Protein AF-A0A3R6E420-F1 (afdb_monomer)

Structure (mmCIF, N/CA/C/O backbone):
data_AF-A0A3R6E420-F1
#
_entry.id   AF-A0A3R6E420-F1
#
loop_
_atom_site.group_PDB
_atom_site.id
_atom_site.type_symbol
_atom_site.label_atom_id
_atom_site.label_alt_id
_atom_site.label_comp_id
_atom_site.label_asym_id
_atom_site.label_entity_id
_atom_site.label_seq_id
_atom_site.pdbx_PDB_ins_code
_atom_site.Cartn_x
_atom_site.Cartn_y
_atom_site.Cartn_z
_atom_site.occupancy
_atom_site.B_iso_or_equiv
_atom_site.auth_seq_id
_atom_site.auth_comp_id
_atom_site.auth_asym_id
_atom_site.auth_atom_id
_atom_site.pdbx_PDB_model_num
ATOM 1 N N . MET A 1 1 ? -93.285 -38.605 -14.843 1.00 44.09 1 MET A N 1
ATOM 2 C CA . MET A 1 1 ? -93.674 -37.245 -14.415 1.00 44.09 1 MET A CA 1
ATOM 3 C C . MET A 1 1 ? -93.000 -36.959 -13.081 1.00 44.09 1 MET A C 1
ATOM 5 O O . MET A 1 1 ? -93.442 -37.472 -12.067 1.00 44.09 1 MET A O 1
ATOM 9 N N . MET A 1 2 ? -91.881 -36.231 -13.090 1.00 48.75 2 MET A N 1
ATOM 10 C CA . MET A 1 2 ? -91.202 -35.765 -11.876 1.00 48.75 2 MET A CA 1
ATOM 11 C C . MET A 1 2 ? -90.891 -34.286 -12.095 1.00 48.75 2 MET A C 1
ATOM 13 O O . MET A 1 2 ? -89.899 -33.915 -12.713 1.00 48.75 2 MET A O 1
ATOM 17 N N . THR A 1 3 ? -91.841 -33.439 -11.705 1.00 56.25 3 THR A N 1
ATOM 18 C CA . THR A 1 3 ? -91.778 -31.987 -11.870 1.00 56.25 3 THR A CA 1
ATOM 19 C C . THR A 1 3 ? -90.820 -31.423 -10.829 1.00 56.25 3 THR A C 1
ATOM 21 O O . THR A 1 3 ? -91.194 -31.196 -9.676 1.00 56.25 3 THR A O 1
ATOM 24 N N . MET A 1 4 ? -89.555 -31.241 -11.207 1.00 58.91 4 MET A N 1
ATOM 25 C CA . MET A 1 4 ? -88.572 -30.632 -10.318 1.00 58.91 4 MET A CA 1
ATOM 26 C C . MET A 1 4 ? -88.917 -29.155 -10.086 1.00 58.91 4 MET A C 1
ATOM 28 O O . MET A 1 4 ? -89.134 -28.377 -11.013 1.00 58.91 4 MET A O 1
ATOM 32 N N . LYS A 1 5 ? -88.999 -28.781 -8.806 1.00 62.19 5 LYS A N 1
ATOM 33 C CA . LYS A 1 5 ? -89.315 -27.432 -8.324 1.00 62.19 5 LYS A CA 1
ATOM 34 C C . LYS A 1 5 ? -88.260 -26.447 -8.850 1.00 62.19 5 LYS A C 1
ATOM 36 O O . LYS A 1 5 ? -87.067 -26.701 -8.695 1.00 62.19 5 LYS A O 1
ATOM 41 N N . LYS A 1 6 ? -88.694 -25.322 -9.436 1.00 59.84 6 LYS A N 1
ATOM 42 C CA . LYS A 1 6 ? -87.851 -24.316 -10.130 1.00 59.84 6 LYS A CA 1
ATOM 43 C C . LYS A 1 6 ? -86.588 -23.894 -9.351 1.00 59.84 6 LYS A C 1
ATOM 45 O O . LYS A 1 6 ? -85.566 -23.601 -9.959 1.00 59.84 6 LYS A O 1
ATOM 50 N N . SER A 1 7 ? -86.620 -23.941 -8.015 1.00 58.94 7 SER A N 1
ATOM 51 C CA . SER A 1 7 ? -85.473 -23.623 -7.150 1.00 58.94 7 SER A CA 1
ATOM 52 C C . SER A 1 7 ? -84.319 -24.630 -7.217 1.00 58.94 7 SER A C 1
ATOM 54 O O . SER A 1 7 ? -83.166 -24.238 -7.057 1.00 58.94 7 SER A O 1
ATOM 56 N N . LYS A 1 8 ? -84.608 -25.913 -7.470 1.00 61.06 8 LYS A N 1
ATOM 57 C CA . LYS A 1 8 ? -83.608 -26.987 -7.602 1.00 61.06 8 LYS A CA 1
ATOM 58 C C . LYS A 1 8 ? -82.966 -27.006 -8.993 1.00 61.06 8 LYS A C 1
ATOM 60 O O . LYS A 1 8 ? -81.812 -27.391 -9.129 1.00 61.06 8 LYS A O 1
ATOM 65 N N . LEU A 1 9 ? -83.697 -26.536 -10.007 1.00 61.66 9 LEU A N 1
ATOM 66 C CA . LEU A 1 9 ? -83.190 -26.380 -11.372 1.00 61.66 9 LEU A CA 1
ATOM 67 C C . LEU A 1 9 ? -82.237 -25.178 -11.481 1.00 61.66 9 LEU A C 1
ATOM 69 O O . LEU A 1 9 ? -81.193 -25.274 -12.117 1.00 61.66 9 LEU A O 1
ATOM 73 N N . LEU A 1 10 ? -82.549 -24.084 -10.775 1.00 63.44 10 LEU A N 1
ATOM 74 C CA . LEU A 1 10 ? -81.685 -22.903 -10.704 1.00 63.44 10 LEU A CA 1
ATOM 75 C C . LEU A 1 10 ? -80.342 -23.215 -10.025 1.00 63.44 10 LEU A C 1
ATOM 77 O O . LEU A 1 10 ? -79.295 -22.812 -10.516 1.00 63.44 10 LEU A O 1
ATOM 81 N N . THR A 1 11 ? -80.355 -23.983 -8.931 1.00 64.19 11 THR A N 1
ATOM 82 C CA . THR A 1 11 ? -79.113 -24.376 -8.238 1.00 64.19 11 THR A CA 1
ATOM 83 C C . THR A 1 11 ? -78.264 -25.338 -9.069 1.00 64.19 11 THR A C 1
ATOM 85 O O . THR A 1 11 ? -77.042 -25.219 -9.063 1.00 64.19 11 THR A O 1
ATOM 88 N N . ALA A 1 12 ? -78.885 -26.232 -9.843 1.00 64.62 12 ALA A N 1
ATOM 89 C CA . ALA A 1 12 ? -78.166 -27.103 -10.772 1.00 64.62 12 ALA A CA 1
ATOM 90 C C . ALA A 1 12 ? -77.546 -26.326 -11.953 1.00 64.62 12 ALA A C 1
ATOM 92 O O . ALA A 1 12 ? -76.409 -26.602 -12.326 1.00 64.62 12 ALA A O 1
ATOM 93 N N . MET A 1 13 ? -78.242 -25.318 -12.497 1.00 64.00 13 MET A N 1
ATOM 94 C CA . MET A 1 13 ? -77.696 -24.451 -13.555 1.00 64.00 13 MET A CA 1
ATOM 95 C C . MET A 1 13 ? -76.524 -23.595 -13.068 1.00 64.00 13 MET A C 1
ATOM 97 O O . MET A 1 13 ? -75.539 -23.467 -13.786 1.00 64.00 13 MET A O 1
ATOM 101 N N . VAL A 1 14 ? -76.589 -23.053 -11.846 1.00 63.88 14 VAL A N 1
ATOM 102 C CA . VAL A 1 14 ? -75.488 -22.256 -11.271 1.00 63.88 14 VAL A CA 1
ATOM 103 C C . VAL A 1 14 ? -74.252 -23.125 -10.997 1.00 63.88 14 VAL A C 1
ATOM 105 O O . VAL A 1 14 ? -73.133 -22.686 -11.247 1.00 63.88 14 VAL A O 1
ATOM 108 N N . MET A 1 15 ? -74.432 -24.382 -10.577 1.00 61.12 15 MET A N 1
ATOM 109 C CA . MET A 1 15 ? -73.323 -25.335 -10.400 1.00 61.12 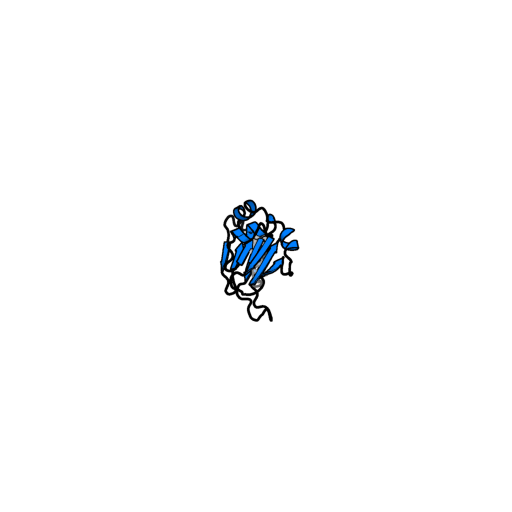15 MET A CA 1
ATOM 110 C C . MET A 1 15 ? -72.692 -25.765 -11.734 1.00 61.12 15 MET A C 1
ATOM 112 O O . MET A 1 15 ? -71.480 -25.949 -11.809 1.00 61.12 15 MET A O 1
ATOM 116 N N . LEU A 1 16 ? -73.490 -25.871 -12.802 1.00 60.38 16 LEU A N 1
ATOM 117 C CA . LEU A 1 16 ? -73.002 -26.184 -14.149 1.00 60.38 16 LEU A CA 1
ATOM 118 C C . LEU A 1 16 ? -72.246 -25.001 -14.783 1.00 60.38 16 LEU A C 1
ATOM 120 O O . LEU A 1 16 ? -71.286 -25.208 -15.520 1.00 60.38 16 LEU A O 1
ATOM 124 N N . TRP A 1 17 ? -72.629 -23.765 -14.448 1.00 58.09 17 TRP A N 1
ATOM 125 C CA . TRP A 1 17 ? -71.924 -22.549 -14.869 1.00 58.09 17 TRP A CA 1
ATOM 126 C C . TRP A 1 17 ? -70.610 -22.334 -14.098 1.00 58.09 17 TRP A C 1
ATOM 128 O O . TRP A 1 17 ? -69.629 -21.865 -14.669 1.00 58.09 17 TRP A O 1
ATOM 138 N N . ALA A 1 18 ? -70.549 -22.758 -12.831 1.00 56.69 18 ALA A N 1
ATOM 139 C CA . ALA A 1 18 ? -69.337 -22.684 -12.011 1.00 56.69 18 ALA A CA 1
ATOM 140 C C . ALA A 1 18 ? -68.226 -23.648 -12.473 1.00 56.69 18 ALA A C 1
ATOM 142 O O . ALA A 1 18 ? -67.045 -23.338 -12.335 1.00 56.69 18 ALA A O 1
ATOM 143 N N . LEU A 1 19 ? -68.586 -24.791 -13.065 1.00 56.22 19 LEU A N 1
ATOM 144 C CA . LEU A 1 19 ? -67.623 -25.775 -13.577 1.00 56.22 19 LEU A CA 1
ATOM 145 C C . LEU A 1 19 ? -66.955 -25.350 -14.898 1.00 56.22 19 LEU A C 1
ATOM 147 O O . LEU A 1 19 ? -65.857 -25.808 -15.198 1.00 56.22 19 LEU A O 1
ATOM 151 N N . ILE A 1 20 ? -67.573 -24.440 -15.657 1.00 59.31 20 ILE A N 1
ATOM 152 C CA . ILE A 1 20 ? -67.037 -23.914 -16.925 1.00 59.31 20 ILE A CA 1
ATOM 153 C C . ILE A 1 20 ? -66.063 -22.740 -16.713 1.00 59.31 20 ILE A C 1
ATOM 155 O O . ILE A 1 20 ? -65.295 -22.416 -17.611 1.00 59.31 20 ILE A O 1
ATOM 159 N N . SER A 1 21 ? -65.988 -22.155 -15.512 1.00 52.12 21 SER A N 1
ATOM 160 C CA . SER A 1 21 ? -65.036 -21.068 -15.216 1.00 52.12 21 SER A CA 1
ATOM 161 C C . SER A 1 21 ? -63.620 -21.545 -14.840 1.00 52.12 21 SER A C 1
ATOM 163 O O . SER A 1 21 ? -62.804 -20.728 -14.416 1.00 52.12 21 SER A O 1
ATOM 165 N N . CYS A 1 22 ? -63.311 -22.844 -14.945 1.00 48.25 22 CYS A N 1
ATOM 166 C CA . CYS A 1 22 ? -62.030 -23.407 -14.490 1.00 48.25 22 CYS A CA 1
ATOM 167 C C . CYS A 1 22 ? -61.083 -23.840 -15.624 1.00 48.25 22 CYS A C 1
ATOM 169 O O . CYS A 1 22 ? -60.091 -24.523 -15.371 1.00 48.25 22 CYS A O 1
ATOM 171 N N . VAL A 1 23 ? -61.350 -23.453 -16.873 1.00 59.19 23 VAL A N 1
ATOM 172 C CA . VAL A 1 23 ? -60.472 -23.788 -18.000 1.00 59.19 23 VAL A CA 1
ATOM 173 C C . VAL A 1 23 ? -59.989 -22.511 -18.684 1.00 59.19 23 VAL A C 1
ATOM 175 O O . VAL A 1 23 ? -60.793 -21.653 -19.023 1.00 59.19 23 VAL A O 1
ATOM 178 N N . GLU A 1 24 ? -58.661 -22.453 -18.857 1.00 50.38 24 GLU A N 1
ATOM 179 C CA . GLU A 1 24 ? -57.823 -21.411 -19.482 1.00 50.38 24 GLU A CA 1
ATOM 180 C C . GLU A 1 24 ? -57.531 -20.207 -18.562 1.00 50.38 24 GLU A C 1
ATOM 182 O O . GLU A 1 24 ? -58.399 -19.417 -18.231 1.00 50.38 24 GLU A O 1
ATOM 187 N N . ILE A 1 25 ? -56.311 -20.001 -18.049 1.00 48.47 25 ILE A N 1
ATOM 188 C CA . ILE A 1 25 ? -55.004 -20.074 -18.719 1.00 48.47 25 ILE A CA 1
ATOM 189 C C . ILE A 1 25 ? -53.961 -20.688 -17.763 1.00 48.47 25 ILE A C 1
ATOM 191 O O . ILE A 1 25 ? -53.670 -20.146 -16.697 1.00 48.47 25 ILE A O 1
ATOM 195 N N . ARG A 1 26 ? -53.341 -21.804 -18.166 1.00 53.22 26 ARG A N 1
ATOM 196 C CA . ARG A 1 26 ? -51.970 -22.131 -17.746 1.00 53.22 26 ARG A CA 1
ATOM 197 C C . ARG A 1 26 ? -51.019 -21.538 -18.783 1.00 53.22 26 ARG A C 1
ATOM 199 O O . ARG A 1 26 ? -51.313 -21.603 -19.969 1.00 53.22 26 ARG A O 1
ATOM 206 N N . ALA A 1 27 ? -49.875 -21.057 -18.301 1.00 52.25 27 ALA A N 1
ATOM 207 C CA . ALA A 1 27 ? -48.729 -20.542 -19.056 1.00 52.25 27 ALA A CA 1
ATOM 208 C C . ALA A 1 27 ? -48.786 -19.061 -19.477 1.00 52.25 27 ALA A C 1
ATOM 210 O O . ALA A 1 27 ? -48.900 -18.719 -20.645 1.00 52.25 27 ALA A O 1
ATOM 211 N N . GLN A 1 28 ? -48.547 -18.185 -18.504 1.00 47.69 28 GLN A N 1
ATOM 212 C CA . GLN A 1 28 ? -47.456 -17.217 -18.616 1.00 47.69 28 GLN A CA 1
ATOM 213 C C . GLN A 1 28 ? -46.979 -16.912 -17.197 1.00 47.69 28 GLN A C 1
ATOM 215 O O . GLN A 1 28 ? -47.592 -16.155 -16.448 1.00 47.69 28 GLN A O 1
ATOM 220 N N . GLU A 1 29 ? -45.903 -17.592 -16.807 1.00 48.03 29 GLU A N 1
ATOM 221 C CA . GLU A 1 29 ? -45.047 -17.149 -15.718 1.00 48.03 29 GLU A CA 1
ATOM 222 C C . GLU A 1 29 ? -44.509 -15.781 -16.144 1.00 48.03 29 GLU A C 1
ATOM 224 O O . GLU A 1 29 ? -43.559 -15.673 -16.916 1.00 48.03 29 GLU A O 1
ATOM 229 N N . ILE A 1 30 ? -45.182 -14.713 -15.715 1.00 47.97 30 ILE A N 1
ATOM 230 C CA . ILE A 1 30 ? -44.555 -13.402 -15.675 1.00 47.97 30 ILE A CA 1
ATOM 231 C C . ILE A 1 30 ? -43.416 -13.594 -14.692 1.00 47.97 30 ILE A C 1
ATOM 233 O O . ILE A 1 30 ? -43.642 -13.666 -13.482 1.00 47.97 30 ILE A O 1
ATOM 237 N N . GLN A 1 31 ? -42.215 -13.754 -15.243 1.00 46.91 31 GLN A N 1
ATOM 238 C CA . GLN A 1 31 ? -40.960 -13.639 -14.537 1.00 46.91 31 GLN A CA 1
ATOM 239 C C . GLN A 1 31 ? -41.043 -12.326 -13.764 1.00 46.91 31 GLN A C 1
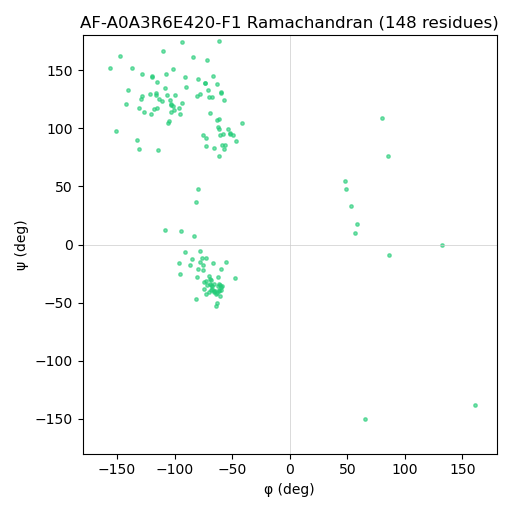ATOM 241 O O . GLN A 1 31 ? -40.777 -11.244 -14.290 1.00 46.91 31 GLN A O 1
ATOM 246 N N . LYS A 1 32 ? -41.459 -12.417 -12.497 1.00 43.91 32 LYS A N 1
ATOM 247 C CA . LYS A 1 32 ? -41.049 -11.459 -11.492 1.00 43.91 32 LYS A CA 1
ATOM 248 C C . LYS A 1 32 ? -39.540 -11.574 -11.536 1.00 43.91 32 LYS A C 1
ATOM 250 O O . LYS A 1 32 ? -38.951 -12.442 -10.900 1.00 43.91 32 LYS A O 1
ATOM 255 N N . VAL A 1 33 ? -38.918 -10.694 -12.312 1.00 49.53 33 VAL A N 1
ATOM 256 C CA . VAL A 1 33 ? -37.625 -10.164 -11.934 1.00 49.53 33 VAL A CA 1
ATOM 257 C C . VAL A 1 33 ? -37.921 -9.514 -10.594 1.00 49.53 33 VAL A C 1
ATOM 259 O O . VAL A 1 33 ? -38.329 -8.356 -10.504 1.00 49.53 33 VAL A O 1
ATOM 262 N N . SER A 1 34 ? -37.858 -10.338 -9.546 1.00 41.09 34 SER A N 1
ATOM 263 C CA . SER A 1 34 ? -37.493 -9.858 -8.242 1.00 41.09 34 SE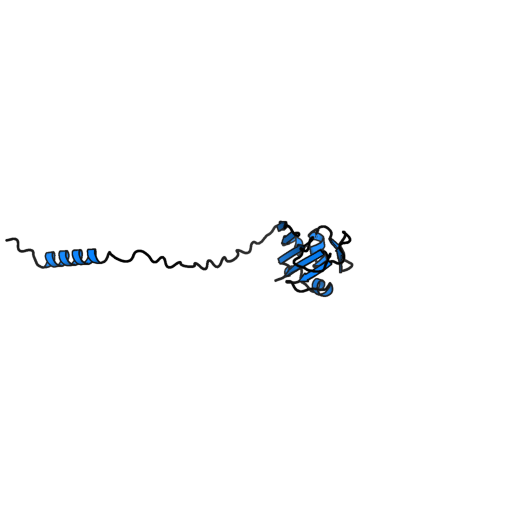R A CA 1
ATOM 264 C C . SER A 1 34 ? -36.187 -9.162 -8.536 1.00 41.09 34 SER A C 1
ATOM 266 O O . SER A 1 34 ? -35.150 -9.793 -8.732 1.00 41.09 34 SER A O 1
ATOM 268 N N . ASN A 1 35 ? -36.264 -7.843 -8.657 1.00 48.88 35 ASN A N 1
ATOM 269 C CA . ASN A 1 35 ? -35.180 -7.023 -8.197 1.00 48.88 35 ASN A CA 1
ATOM 270 C C . ASN A 1 35 ? -35.118 -7.329 -6.699 1.00 48.88 35 ASN A C 1
ATOM 272 O O . ASN A 1 35 ? -35.563 -6.542 -5.865 1.00 48.88 35 ASN A O 1
ATOM 276 N N . ASP A 1 36 ? -34.571 -8.503 -6.376 1.00 46.03 36 ASP A N 1
ATOM 277 C CA . ASP A 1 36 ? -33.685 -8.654 -5.256 1.00 46.03 36 ASP A CA 1
ATOM 278 C C . ASP A 1 36 ? -32.598 -7.647 -5.595 1.00 46.03 36 ASP A C 1
ATOM 280 O O . ASP A 1 36 ? -31.573 -7.935 -6.210 1.00 46.03 36 ASP A O 1
ATOM 284 N N . SER A 1 37 ? -32.892 -6.394 -5.256 1.00 47.12 37 SER A N 1
ATOM 285 C CA . SER A 1 37 ? -31.922 -5.510 -4.681 1.00 47.12 37 SER A CA 1
ATOM 286 C C . SER A 1 37 ? -31.280 -6.381 -3.622 1.00 47.12 37 SER A C 1
ATOM 288 O O . SER A 1 37 ? -31.772 -6.489 -2.498 1.00 47.12 37 SER A O 1
ATOM 290 N N . ILE A 1 38 ? -30.233 -7.092 -4.038 1.00 49.69 38 ILE A N 1
ATOM 291 C CA . ILE A 1 38 ? -29.172 -7.549 -3.182 1.00 49.69 38 ILE A CA 1
ATOM 292 C C . ILE A 1 38 ? -28.719 -6.226 -2.591 1.00 49.69 38 ILE A C 1
ATOM 294 O O . ILE A 1 38 ? -27.870 -5.526 -3.137 1.00 49.69 38 ILE A O 1
ATOM 298 N N . ALA A 1 39 ? -29.401 -5.816 -1.520 1.00 47.12 39 ALA A N 1
ATOM 299 C CA . ALA A 1 39 ? -28.807 -5.025 -0.488 1.00 47.12 39 ALA A CA 1
ATOM 300 C C . ALA A 1 39 ? -27.591 -5.870 -0.174 1.00 47.12 39 ALA A C 1
ATOM 302 O O . ALA A 1 39 ? -27.722 -6.935 0.431 1.00 47.12 39 ALA A O 1
ATOM 303 N N . LEU A 1 40 ? -26.467 -5.494 -0.792 1.00 49.94 40 LEU A N 1
ATOM 304 C CA . LEU A 1 40 ? -25.150 -5.985 -0.472 1.00 49.94 40 LEU A CA 1
ATOM 305 C C . LEU A 1 40 ? -25.107 -5.747 1.014 1.00 49.94 40 LEU A C 1
ATOM 307 O O . LEU A 1 40 ? -24.979 -4.608 1.458 1.00 49.94 40 LEU A O 1
ATOM 311 N N . GLN A 1 41 ? -25.443 -6.804 1.744 1.00 41.16 41 GLN A N 1
ATOM 312 C CA . GLN A 1 41 ? -25.477 -6.822 3.175 1.00 41.16 41 GLN A CA 1
ATOM 313 C C . GLN A 1 41 ? -24.040 -6.532 3.475 1.00 41.16 41 GLN A C 1
ATOM 315 O O . GLN A 1 41 ? -23.202 -7.386 3.190 1.00 41.16 41 GLN A O 1
ATOM 320 N N . GLU A 1 42 ? -23.792 -5.262 3.796 1.00 45.78 42 GLU A N 1
ATOM 321 C CA . GLU A 1 42 ? -22.483 -4.675 3.957 1.00 45.78 42 GLU A CA 1
ATOM 322 C C . GLU A 1 42 ? -21.694 -5.730 4.695 1.00 45.78 42 GLU A C 1
ATOM 324 O O . GLU A 1 42 ? -22.006 -6.057 5.845 1.00 45.78 42 GLU A O 1
ATOM 329 N N . VAL A 1 43 ? -20.814 -6.421 3.965 1.00 47.97 43 VAL A N 1
ATOM 330 C CA . VAL A 1 43 ? -20.011 -7.450 4.586 1.00 47.97 43 VAL A CA 1
ATOM 331 C C . VAL A 1 43 ? -19.069 -6.592 5.388 1.00 47.97 43 VAL A C 1
ATOM 333 O O . VAL A 1 43 ? -18.089 -6.080 4.858 1.00 47.97 43 VAL A O 1
ATOM 336 N N . VAL A 1 44 ? -19.449 -6.322 6.635 1.00 48.88 44 VAL A N 1
ATOM 337 C CA . VAL A 1 44 ? -18.605 -5.679 7.622 1.00 48.88 44 VAL A CA 1
ATOM 338 C C . VAL A 1 44 ? -17.505 -6.700 7.841 1.00 48.88 44 VAL A C 1
ATOM 340 O O . VAL A 1 44 ? -17.603 -7.579 8.704 1.00 48.88 44 VAL A O 1
ATOM 343 N N . VAL A 1 45 ? -16.507 -6.688 6.955 1.00 51.38 45 VAL A N 1
ATOM 344 C CA . VAL A 1 45 ? -15.380 -7.601 7.013 1.00 51.38 45 VAL A CA 1
ATOM 345 C C . VAL A 1 45 ? -14.544 -7.111 8.187 1.00 51.38 45 VAL A C 1
ATOM 347 O O . VAL A 1 45 ? -13.619 -6.319 8.059 1.00 51.38 45 VAL A O 1
ATOM 350 N N . LYS A 1 46 ? -14.913 -7.559 9.391 1.00 55.06 46 LYS A N 1
ATOM 351 C CA . LYS A 1 46 ? -14.160 -7.265 10.618 1.00 55.06 46 LYS A CA 1
ATOM 352 C C . LYS A 1 46 ? -12.723 -7.796 10.522 1.00 55.06 46 LYS A C 1
ATOM 354 O O . LYS A 1 46 ? -11.843 -7.337 11.247 1.00 55.06 46 LYS A O 1
ATOM 359 N N . ALA A 1 47 ? -12.491 -8.765 9.635 1.00 59.03 47 ALA A N 1
ATOM 360 C CA . ALA A 1 47 ? -11.193 -9.335 9.312 1.00 59.03 47 ALA A CA 1
ATOM 361 C C . ALA A 1 47 ? -10.650 -8.771 7.992 1.00 59.03 47 ALA A C 1
ATOM 363 O O . ALA A 1 47 ? -11.408 -8.418 7.097 1.00 59.03 47 ALA A O 1
ATOM 364 N N . ALA A 1 48 ? -9.327 -8.716 7.856 1.00 68.12 48 ALA A N 1
ATOM 365 C CA . ALA A 1 48 ? -8.717 -8.351 6.586 1.00 68.12 48 ALA A CA 1
ATOM 366 C C . ALA A 1 48 ? -8.951 -9.496 5.595 1.00 68.12 48 ALA A C 1
ATOM 368 O O . ALA A 1 48 ? -8.630 -10.646 5.906 1.00 68.12 48 ALA A O 1
ATOM 369 N N . LEU A 1 49 ? -9.508 -9.197 4.424 1.00 81.56 49 LEU A N 1
ATOM 370 C CA . LEU A 1 49 ? -9.695 -10.185 3.364 1.00 81.56 49 LEU A CA 1
ATOM 371 C C . LEU A 1 49 ? -8.637 -9.958 2.290 1.00 81.56 49 LEU A C 1
ATOM 373 O O . LEU A 1 49 ? -8.528 -8.866 1.742 1.00 81.56 49 LEU A O 1
ATOM 377 N N . VAL A 1 50 ? -7.870 -10.999 1.979 1.00 86.19 50 VAL A N 1
ATOM 378 C CA . VAL A 1 50 ? -6.896 -10.987 0.884 1.00 86.19 50 VAL A CA 1
ATOM 379 C C . VAL A 1 50 ? -7.350 -11.995 -0.159 1.00 86.19 50 VAL A C 1
ATOM 381 O O . VAL A 1 50 ? -7.429 -13.190 0.115 1.00 86.19 50 VAL A O 1
ATOM 384 N N . VAL A 1 51 ? -7.641 -11.505 -1.357 1.00 86.62 51 VAL A N 1
ATOM 385 C CA . VAL A 1 51 ? -7.983 -12.310 -2.526 1.00 86.62 51 VAL A CA 1
ATOM 386 C C . VAL A 1 51 ? -6.759 -12.346 -3.433 1.00 86.62 51 VAL A C 1
ATOM 388 O O . VAL A 1 51 ? -6.340 -11.318 -3.963 1.00 86.62 51 VAL A O 1
ATOM 391 N N . ASN A 1 52 ? -6.167 -13.525 -3.604 1.00 87.81 52 ASN A N 1
ATOM 392 C CA . ASN A 1 52 ? -5.068 -13.705 -4.550 1.00 87.81 52 ASN A CA 1
ATOM 393 C C . ASN A 1 52 ? -5.642 -13.787 -5.969 1.00 87.81 52 ASN A C 1
ATOM 395 O O . ASN A 1 52 ? -6.574 -14.552 -6.218 1.00 87.81 52 ASN A O 1
ATOM 399 N N . LYS A 1 53 ? -5.087 -12.990 -6.876 1.00 85.50 53 LYS A N 1
ATOM 400 C CA . LYS A 1 53 ? -5.385 -12.989 -8.308 1.00 85.50 53 LYS A CA 1
ATOM 401 C C . LYS A 1 53 ? -4.179 -13.545 -9.065 1.00 85.50 53 LYS A C 1
ATOM 403 O O . LYS A 1 53 ? -3.092 -13.661 -8.509 1.00 85.50 53 LYS A O 1
ATOM 408 N N . GLU A 1 54 ? -4.375 -13.865 -10.337 1.00 81.75 54 GLU A N 1
ATOM 409 C CA . GLU A 1 54 ? -3.287 -14.255 -11.242 1.00 81.75 54 GLU A CA 1
ATOM 410 C C . GLU A 1 54 ? -2.253 -13.131 -11.426 1.00 81.75 54 GLU A C 1
ATOM 412 O O . GLU A 1 54 ? -1.054 -13.388 -11.364 1.00 81.75 54 GLU A O 1
ATOM 417 N N . ASP A 1 55 ? -2.716 -11.882 -11.518 1.00 79.94 55 ASP A N 1
ATOM 418 C CA . ASP A 1 55 ? -1.860 -10.711 -11.753 1.00 79.94 55 ASP A CA 1
ATO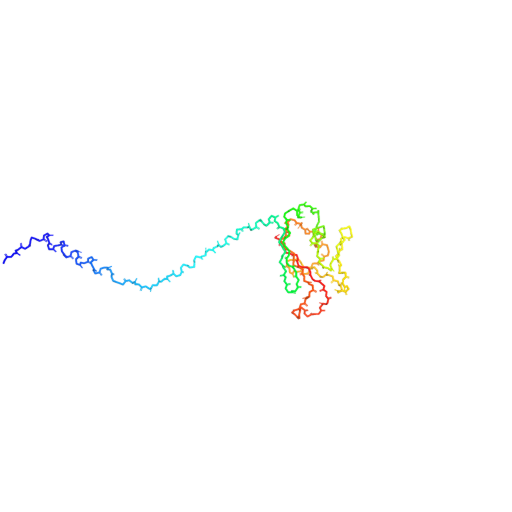M 419 C C . ASP A 1 55 ? -1.351 -10.042 -10.456 1.00 79.94 55 ASP A C 1
ATOM 421 O O . ASP A 1 55 ? -0.545 -9.108 -10.503 1.00 79.94 55 ASP A O 1
ATOM 425 N N . GLY A 1 56 ? -1.824 -10.483 -9.280 1.00 88.06 56 GLY A N 1
ATOM 426 C CA . GLY A 1 56 ? -1.484 -9.854 -8.001 1.00 88.06 56 GLY A CA 1
ATOM 427 C C . GLY A 1 56 ? -2.440 -10.170 -6.845 1.00 88.06 56 GLY A C 1
ATOM 428 O O . GLY A 1 56 ? -2.832 -11.317 -6.632 1.00 88.06 56 GLY A O 1
ATOM 429 N N . LYS A 1 57 ? -2.794 -9.167 -6.032 1.00 90.19 57 LYS A N 1
ATOM 430 C CA . LYS A 1 57 ? -3.618 -9.332 -4.820 1.00 90.19 57 LYS A CA 1
ATOM 431 C C . LYS A 1 57 ? -4.613 -8.195 -4.648 1.00 90.19 57 LYS A C 1
ATOM 433 O O . LYS A 1 57 ? -4.226 -7.036 -4.636 1.00 90.19 57 LYS A O 1
ATOM 438 N N . LEU A 1 58 ? -5.863 -8.542 -4.365 1.00 90.75 58 LEU A N 1
ATOM 439 C CA . LEU A 1 58 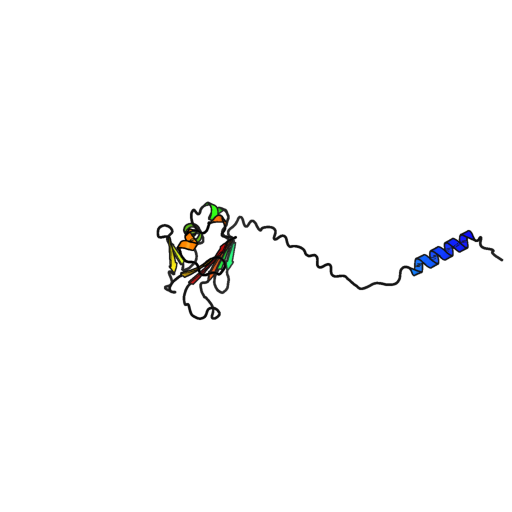? -6.880 -7.599 -3.916 1.00 90.75 58 LEU A CA 1
ATOM 440 C C . LEU A 1 58 ? -7.055 -7.719 -2.405 1.00 90.75 58 LEU A C 1
ATOM 442 O O . LEU A 1 58 ? -7.411 -8.778 -1.890 1.00 90.75 58 LEU A O 1
ATOM 446 N N . ILE A 1 59 ? -6.801 -6.630 -1.694 1.00 91.38 59 ILE A N 1
ATOM 447 C CA . ILE A 1 59 ? -6.794 -6.583 -0.237 1.00 91.38 59 ILE A CA 1
ATOM 448 C C . ILE A 1 59 ? -7.899 -5.649 0.238 1.00 91.38 59 ILE A C 1
ATOM 450 O O . ILE A 1 59 ? -7.977 -4.497 -0.179 1.00 91.38 59 ILE A O 1
ATOM 454 N N . PHE A 1 60 ? -8.725 -6.137 1.154 1.00 91.56 60 PHE A N 1
ATOM 455 C CA . PHE A 1 60 ? -9.715 -5.360 1.887 1.00 91.56 60 PHE A CA 1
ATOM 456 C C . PHE A 1 60 ? -9.188 -5.150 3.310 1.00 91.56 60 PHE A C 1
ATOM 458 O O . PHE A 1 60 ? -9.147 -6.113 4.088 1.00 91.56 60 PHE A O 1
ATOM 465 N N . PRO A 1 61 ? -8.726 -3.933 3.653 1.00 90.06 61 PRO A N 1
ATOM 466 C CA . PRO A 1 61 ? -8.205 -3.644 4.981 1.00 90.06 61 PRO A CA 1
ATOM 467 C C . PRO A 1 61 ? -9.286 -3.808 6.050 1.00 90.06 61 PRO A C 1
ATOM 469 O O . PRO A 1 61 ? -10.415 -3.351 5.874 1.00 90.06 61 PRO A O 1
ATOM 472 N N . SER A 1 62 ? -8.934 -4.405 7.189 1.00 89.62 62 SER A N 1
ATOM 473 C CA . SER A 1 62 ? -9.857 -4.479 8.324 1.00 89.62 62 SER A CA 1
ATOM 474 C C . SER A 1 62 ? -10.031 -3.122 9.000 1.00 89.62 62 SER A C 1
ATOM 476 O O . SER A 1 62 ? -9.152 -2.256 8.949 1.00 89.62 62 SER A O 1
ATOM 478 N N . ASP A 1 63 ? -11.129 -2.954 9.734 1.00 88.81 63 ASP A N 1
ATOM 479 C CA . ASP A 1 63 ? -11.350 -1.736 10.521 1.00 88.81 63 ASP A CA 1
ATOM 480 C C . ASP A 1 63 ? -10.243 -1.503 11.551 1.00 88.81 63 ASP A C 1
ATOM 482 O O . ASP A 1 63 ? -9.808 -0.373 11.743 1.00 88.81 63 ASP A O 1
ATOM 486 N N . ILE A 1 64 ? -9.709 -2.572 12.150 1.00 88.25 64 ILE A N 1
ATOM 487 C CA . ILE A 1 64 ? -8.584 -2.479 13.089 1.00 88.25 64 ILE A CA 1
ATOM 488 C C . ILE A 1 64 ? -7.320 -1.977 12.376 1.00 88.25 64 ILE A C 1
ATOM 490 O O . ILE A 1 64 ? -6.577 -1.175 12.941 1.00 88.25 64 ILE A O 1
ATOM 494 N N . GLN A 1 65 ? -7.055 -2.424 11.144 1.00 89.19 65 GLN A N 1
ATOM 495 C CA . GLN A 1 65 ? -5.913 -1.943 10.360 1.00 89.19 65 GLN A CA 1
ATOM 496 C C . GLN A 1 65 ? -6.069 -0.466 9.989 1.00 89.19 65 GLN A C 1
ATOM 498 O O . GLN A 1 65 ? -5.097 0.281 10.113 1.00 89.19 65 GLN A O 1
ATOM 503 N N . LYS A 1 66 ? -7.278 -0.034 9.605 1.00 90.56 66 LYS A N 1
ATOM 504 C CA . LYS A 1 66 ? -7.593 1.377 9.329 1.00 90.56 66 LYS A CA 1
ATOM 505 C C . LYS A 1 66 ? -7.440 2.240 10.583 1.00 90.56 66 LYS A C 1
ATOM 507 O O . LYS A 1 66 ? -6.684 3.198 10.563 1.00 90.56 66 LYS A O 1
ATOM 512 N N . GLN A 1 67 ? -8.043 1.845 11.706 1.00 89.88 67 GLN A N 1
ATOM 513 C CA . GLN A 1 67 ? -7.968 2.577 12.981 1.00 89.88 67 GLN A CA 1
ATOM 514 C C . GLN A 1 67 ? -6.548 2.692 13.534 1.00 89.88 67 GLN A C 1
ATOM 516 O O . GLN A 1 67 ? -6.199 3.683 14.168 1.00 89.88 67 GLN A O 1
ATOM 521 N N . ARG A 1 68 ? -5.712 1.674 13.315 1.00 90.44 68 ARG A N 1
ATOM 522 C CA . ARG A 1 68 ? -4.309 1.711 13.741 1.00 90.44 68 ARG A CA 1
ATOM 523 C C . ARG A 1 68 ? -3.434 2.550 12.818 1.00 90.44 68 ARG A C 1
ATOM 525 O O . ARG A 1 68 ? -2.244 2.653 13.100 1.00 90.44 68 ARG A O 1
ATOM 532 N N . SER A 1 69 ? -3.953 3.063 11.704 1.00 92.25 69 SER A N 1
ATOM 533 C CA . SER A 1 69 ? -3.196 3.765 10.666 1.00 92.25 69 SER A CA 1
ATOM 534 C C . SER A 1 69 ? -3.542 5.245 10.644 1.00 92.25 69 SER A C 1
ATOM 536 O O . SER A 1 69 ? -4.695 5.615 10.477 1.00 92.25 69 SER A O 1
ATOM 538 N N . PHE A 1 70 ? -2.520 6.086 10.794 1.00 90.38 70 PHE A N 1
ATOM 539 C CA . PHE A 1 70 ? -2.669 7.544 10.800 1.00 90.38 70 PHE A CA 1
ATOM 540 C C . PHE A 1 70 ? -2.624 8.156 9.395 1.00 90.38 70 PHE A C 1
ATOM 542 O O . PHE A 1 70 ? -3.024 9.298 9.204 1.00 90.38 70 PHE A O 1
ATOM 549 N N . SER A 1 71 ? -2.115 7.408 8.417 1.00 91.88 71 SER A N 1
ATOM 550 C CA . SER A 1 71 ? -1.976 7.827 7.024 1.00 91.88 71 SER A CA 1
ATOM 551 C C . SER A 1 71 ? -2.152 6.636 6.083 1.00 91.88 71 SER A C 1
ATOM 553 O O . SER A 1 71 ? -2.016 5.477 6.498 1.00 91.88 71 SER A O 1
ATOM 555 N N . VAL A 1 72 ? -2.409 6.913 4.801 1.00 92.38 72 VAL A N 1
ATOM 556 C CA . VAL A 1 72 ? -2.486 5.874 3.762 1.00 92.38 72 VAL A CA 1
ATOM 557 C C . VAL A 1 72 ? -1.165 5.116 3.652 1.00 92.38 72 VAL A C 1
ATOM 559 O O . VAL A 1 72 ? -1.170 3.895 3.527 1.00 92.38 72 VAL A O 1
ATOM 562 N N . PHE A 1 73 ? -0.029 5.796 3.819 1.00 93.62 73 PHE A N 1
ATOM 563 C CA . PHE A 1 73 ? 1.288 5.156 3.868 1.00 93.62 73 PHE A CA 1
ATOM 564 C C . PHE A 1 73 ? 1.393 4.150 5.025 1.00 93.62 73 PHE A C 1
ATOM 566 O O . PHE A 1 73 ? 1.827 3.017 4.818 1.00 93.62 73 PHE A O 1
ATOM 573 N N . SER A 1 74 ? 0.916 4.512 6.222 1.00 92.75 74 SER A N 1
ATOM 574 C CA . SER A 1 74 ? 0.870 3.594 7.372 1.00 92.75 74 SER A CA 1
ATOM 575 C C . SER A 1 74 ? -0.008 2.374 7.101 1.00 92.75 74 SER A C 1
ATOM 577 O O . SER A 1 74 ? 0.331 1.253 7.490 1.00 92.75 74 SER A O 1
ATOM 579 N N . LEU A 1 75 ? -1.147 2.587 6.432 1.00 93.50 75 LEU A N 1
ATOM 580 C CA . LEU A 1 75 ? -2.056 1.510 6.064 1.00 93.50 75 LEU A CA 1
ATOM 581 C C . LEU A 1 75 ? -1.375 0.552 5.086 1.00 93.50 75 LEU A C 1
ATOM 583 O O . LEU A 1 75 ? -1.299 -0.641 5.368 1.00 93.50 75 LEU A O 1
ATOM 587 N N . LEU A 1 76 ? -0.830 1.072 3.984 1.00 92.06 76 LEU A N 1
ATOM 588 C CA . LEU A 1 76 ? -0.144 0.278 2.963 1.00 92.06 76 LEU A CA 1
ATOM 589 C C . LEU A 1 76 ? 1.055 -0.486 3.537 1.00 92.06 76 LEU A C 1
ATOM 591 O O . LEU A 1 76 ? 1.235 -1.661 3.220 1.00 92.06 76 LEU A O 1
ATOM 595 N N . GLY A 1 77 ? 1.811 0.128 4.451 1.00 90.75 77 GLY A N 1
ATOM 596 C CA . GLY A 1 77 ? 2.887 -0.546 5.179 1.00 90.75 77 GLY A CA 1
ATOM 597 C C . GLY A 1 77 ? 2.401 -1.739 6.013 1.00 90.75 77 GLY A C 1
ATOM 598 O O . GLY A 1 77 ? 3.081 -2.761 6.086 1.00 90.75 77 GLY A O 1
ATOM 599 N N . LYS A 1 78 ? 1.195 -1.666 6.593 1.00 90.44 78 LYS A N 1
ATOM 600 C CA . LYS A 1 78 ? 0.589 -2.767 7.371 1.00 90.44 78 LYS A CA 1
ATOM 601 C C . LYS A 1 78 ? -0.042 -3.856 6.520 1.00 90.44 78 LYS A C 1
ATOM 603 O O . LYS A 1 78 ? -0.219 -4.966 7.020 1.00 90.44 78 LYS A O 1
ATOM 608 N N . LEU A 1 79 ? -0.390 -3.560 5.268 1.00 88.31 79 LEU A N 1
ATOM 609 C CA . LEU A 1 79 ? -0.881 -4.572 4.332 1.00 88.31 79 LEU A CA 1
ATOM 610 C C . LEU A 1 79 ? 0.234 -5.512 3.854 1.00 88.31 79 LEU A C 1
ATOM 612 O O . LEU A 1 79 ? -0.082 -6.549 3.277 1.00 88.31 79 LEU A O 1
ATOM 616 N N . ALA A 1 80 ? 1.506 -5.178 4.126 1.00 83.31 80 ALA A N 1
ATOM 617 C CA . ALA A 1 80 ? 2.679 -5.983 3.783 1.00 83.31 80 ALA A CA 1
ATOM 618 C C . ALA A 1 80 ? 2.639 -6.452 2.319 1.00 83.31 80 ALA A C 1
ATOM 620 O O . ALA A 1 80 ? 2.693 -7.647 2.012 1.00 83.31 80 ALA A O 1
ATOM 621 N N . LEU A 1 81 ? 2.487 -5.480 1.416 1.00 89.19 81 LEU A N 1
ATOM 622 C CA . LEU A 1 81 ? 2.463 -5.720 -0.020 1.00 89.19 81 LEU A CA 1
ATOM 623 C C . LEU A 1 81 ? 3.785 -6.378 -0.459 1.00 89.19 81 LEU A C 1
ATOM 625 O O . LEU A 1 81 ? 4.859 -5.912 -0.069 1.00 89.19 81 LEU A O 1
ATOM 629 N N . PRO A 1 82 ? 3.739 -7.467 -1.243 1.00 86.75 82 PRO A N 1
ATOM 630 C CA . PRO A 1 82 ? 4.955 -8.112 -1.717 1.00 86.75 82 PRO A CA 1
ATOM 631 C C . PRO A 1 82 ? 5.691 -7.171 -2.675 1.00 86.75 82 PRO A C 1
ATOM 633 O O . PRO A 1 82 ? 5.065 -6.401 -3.392 1.00 86.75 82 PRO A O 1
ATOM 636 N N . HIS A 1 83 ? 7.024 -7.207 -2.652 1.00 87.19 83 HIS A N 1
ATOM 637 C CA . HIS A 1 83 ? 7.899 -6.413 -3.529 1.00 87.19 83 HIS A CA 1
ATOM 638 C C . HIS A 1 83 ? 7.706 -4.885 -3.483 1.00 87.19 83 HIS A C 1
ATOM 640 O O . HIS A 1 83 ? 8.332 -4.171 -4.263 1.00 87.19 83 HIS A O 1
ATOM 646 N N . ILE A 1 84 ? 6.931 -4.366 -2.528 1.00 89.50 84 ILE A N 1
ATOM 647 C CA . ILE A 1 84 ? 6.711 -2.937 -2.317 1.00 89.50 84 ILE A CA 1
ATOM 648 C C . ILE A 1 84 ? 7.264 -2.542 -0.953 1.00 89.50 84 ILE A C 1
ATOM 650 O O . ILE A 1 84 ? 6.964 -3.154 0.073 1.00 89.50 84 ILE A O 1
ATOM 654 N N . ARG A 1 85 ? 8.058 -1.475 -0.938 1.00 90.25 85 ARG A N 1
ATOM 655 C CA . ARG A 1 85 ? 8.542 -0.822 0.269 1.00 90.25 85 ARG A CA 1
ATOM 656 C C . ARG A 1 85 ? 7.795 0.493 0.441 1.00 90.25 85 ARG A C 1
ATOM 658 O O . ARG A 1 85 ? 7.747 1.313 -0.469 1.00 90.25 85 ARG A O 1
ATOM 665 N N . VAL A 1 86 ? 7.239 0.693 1.630 1.00 91.50 86 VAL A N 1
ATOM 666 C CA . VAL A 1 86 ? 6.563 1.936 2.006 1.00 91.50 86 VAL A CA 1
ATOM 667 C C . VAL A 1 86 ? 7.368 2.609 3.107 1.00 91.50 86 VAL A C 1
ATOM 669 O O . VAL A 1 86 ? 7.662 1.989 4.129 1.00 91.50 86 VAL A O 1
ATOM 672 N N . ASP A 1 87 ? 7.731 3.867 2.887 1.00 90.69 87 ASP A N 1
ATOM 673 C CA . ASP A 1 87 ? 8.326 4.741 3.891 1.00 90.69 87 ASP A CA 1
ATOM 674 C C . ASP A 1 87 ? 7.277 5.762 4.340 1.00 90.69 87 ASP A C 1
ATOM 676 O O . ASP A 1 87 ? 6.950 6.704 3.615 1.00 90.69 87 ASP A O 1
ATOM 680 N N . GLU A 1 88 ? 6.726 5.556 5.537 1.00 89.31 88 GLU A N 1
ATOM 681 C CA . GLU A 1 88 ? 5.724 6.452 6.120 1.00 89.31 88 GLU A CA 1
ATOM 682 C C . GLU A 1 88 ? 6.316 7.826 6.470 1.00 89.31 88 GLU A C 1
ATOM 684 O O . GLU A 1 88 ? 5.665 8.846 6.245 1.00 89.31 88 GLU A O 1
ATOM 689 N N . ALA A 1 89 ? 7.558 7.876 6.964 1.00 89.00 89 ALA A N 1
ATOM 690 C CA . ALA A 1 89 ? 8.210 9.131 7.335 1.00 89.00 89 ALA A CA 1
ATOM 691 C C . ALA A 1 89 ? 8.612 9.931 6.089 1.00 89.00 89 ALA A C 1
ATOM 693 O O . ALA A 1 89 ? 8.394 11.143 6.016 1.00 89.00 89 ALA A O 1
ATOM 694 N N . GLY A 1 90 ? 9.155 9.233 5.089 1.00 89.38 90 GLY A N 1
ATOM 695 C CA . GLY A 1 90 ? 9.518 9.799 3.793 1.00 89.38 90 GLY A CA 1
ATOM 696 C C . GLY A 1 90 ? 8.335 10.058 2.855 1.00 89.38 90 GLY A C 1
ATOM 697 O O . GLY A 1 90 ? 8.524 10.730 1.844 1.00 89.38 90 GLY A O 1
ATOM 698 N N . ARG A 1 91 ? 7.128 9.555 3.173 1.00 90.38 91 ARG A N 1
ATOM 699 C CA . ARG A 1 91 ? 5.933 9.573 2.298 1.00 90.38 91 ARG A CA 1
ATOM 700 C C . ARG A 1 91 ? 6.248 9.065 0.889 1.00 90.38 91 ARG A C 1
ATOM 702 O O . ARG A 1 91 ? 5.910 9.695 -0.111 1.00 90.38 91 ARG A O 1
ATOM 709 N N . SER A 1 92 ? 6.940 7.933 0.828 1.00 89.25 92 SER A N 1
ATOM 710 C CA . SER A 1 92 ? 7.408 7.342 -0.422 1.00 89.25 92 SER A CA 1
ATOM 711 C C . SER A 1 92 ? 7.002 5.880 -0.517 1.00 89.25 92 SER A C 1
ATOM 713 O O . SER A 1 92 ? 6.925 5.167 0.486 1.00 89.25 92 SER A O 1
ATOM 715 N N . ILE A 1 93 ? 6.727 5.442 -1.740 1.00 89.75 93 ILE A N 1
ATOM 716 C CA . ILE A 1 93 ? 6.401 4.062 -2.078 1.00 89.75 93 ILE A CA 1
ATOM 717 C C . ILE A 1 93 ? 7.316 3.678 -3.234 1.00 89.75 93 ILE A C 1
ATOM 719 O O . ILE A 1 93 ? 7.355 4.369 -4.250 1.00 89.75 93 ILE A O 1
ATOM 723 N N . SER A 1 94 ? 8.067 2.594 -3.069 1.00 88.56 94 SER A N 1
ATOM 724 C CA . SER A 1 94 ? 9.024 2.125 -4.066 1.00 88.56 94 SER A CA 1
ATOM 725 C C . SER A 1 94 ? 8.969 0.614 -4.236 1.00 88.56 94 SER A C 1
ATOM 727 O O . SER A 1 94 ? 8.621 -0.132 -3.318 1.00 88.56 94 SER A O 1
ATOM 729 N N . ALA A 1 95 ? 9.320 0.151 -5.430 1.00 87.56 95 ALA A N 1
ATOM 730 C CA . ALA A 1 95 ? 9.464 -1.265 -5.710 1.00 87.56 95 ALA A CA 1
ATOM 731 C C . ALA A 1 95 ? 10.821 -1.770 -5.186 1.00 87.56 95 ALA A C 1
ATOM 733 O O . ALA A 1 95 ? 11.831 -1.070 -5.241 1.00 87.56 95 ALA A O 1
ATOM 734 N N . THR A 1 96 ? 10.852 -2.989 -4.649 1.00 84.94 96 THR A N 1
ATOM 735 C CA . THR A 1 96 ? 12.079 -3.633 -4.132 1.00 84.94 96 THR A CA 1
ATOM 736 C C . THR A 1 96 ? 12.727 -4.565 -5.162 1.00 84.94 96 THR A C 1
ATOM 738 O O . THR A 1 96 ? 13.882 -4.953 -5.028 1.00 84.94 96 THR A O 1
ATOM 741 N N . ASP A 1 97 ? 11.997 -4.934 -6.207 1.00 78.31 97 ASP A N 1
ATOM 742 C CA . ASP A 1 97 ? 12.366 -5.932 -7.214 1.00 78.31 97 ASP A CA 1
ATOM 743 C C . ASP A 1 97 ? 13.024 -5.339 -8.474 1.00 78.31 97 ASP A C 1
ATOM 745 O O . ASP A 1 97 ? 13.218 -6.047 -9.461 1.00 78.31 97 ASP A O 1
ATOM 749 N N . ASN A 1 98 ? 13.413 -4.059 -8.442 1.00 69.62 98 ASN A N 1
ATOM 750 C CA . ASN A 1 98 ? 13.949 -3.313 -9.588 1.00 69.62 98 ASN A CA 1
ATOM 751 C C . ASN A 1 98 ? 12.997 -3.252 -10.802 1.00 69.62 98 ASN A C 1
ATOM 753 O O . ASN A 1 98 ? 13.442 -2.921 -11.904 1.00 69.62 98 ASN A O 1
ATOM 757 N N . LYS A 1 99 ? 11.696 -3.525 -10.626 1.00 70.62 99 LYS A N 1
ATOM 758 C CA . LYS A 1 99 ? 10.659 -3.318 -11.649 1.00 70.62 99 LYS A CA 1
ATOM 759 C C . LYS A 1 99 ? 10.234 -1.845 -11.720 1.00 70.62 99 LYS A C 1
ATOM 761 O O . LYS A 1 99 ? 9.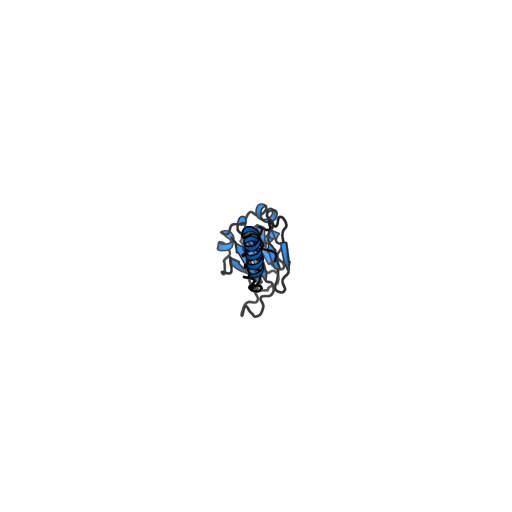060 -1.535 -11.661 1.00 70.62 99 LYS A O 1
ATOM 766 N N . GLY A 1 100 ? 11.196 -0.929 -11.777 1.00 76.50 100 GLY A N 1
ATOM 767 C CA . GLY A 1 100 ? 10.912 0.495 -11.969 1.00 76.50 100 GLY A CA 1
ATOM 768 C C . GLY A 1 100 ? 10.140 1.170 -10.829 1.00 76.50 100 GLY A C 1
ATOM 769 O O . GLY A 1 100 ? 10.313 0.845 -9.649 1.00 76.50 100 GLY A O 1
ATOM 770 N N . GLU A 1 101 ? 9.360 2.186 -11.194 1.00 80.81 101 GLU A N 1
ATOM 771 C CA . GLU A 1 101 ? 8.565 2.972 -10.251 1.00 80.81 101 GLU A CA 1
ATOM 772 C C . GLU A 1 101 ? 7.227 2.287 -9.958 1.00 80.81 101 GLU A C 1
ATOM 774 O O . GLU A 1 101 ? 6.779 1.402 -10.680 1.00 80.81 101 GLU A O 1
ATOM 779 N N . VAL A 1 102 ? 6.584 2.675 -8.856 1.00 87.12 102 VAL A N 1
ATOM 780 C CA . VAL A 1 102 ? 5.253 2.165 -8.514 1.00 87.12 102 VAL A CA 1
ATOM 781 C C . VAL A 1 102 ? 4.225 3.169 -9.002 1.00 87.12 102 VAL A C 1
ATOM 783 O O . VAL A 1 102 ? 4.185 4.299 -8.512 1.00 87.12 102 VAL A O 1
ATOM 786 N N . GLN A 1 103 ? 3.363 2.764 -9.930 1.00 87.88 103 GLN A N 1
ATOM 787 C CA . GLN A 1 103 ? 2.246 3.607 -10.339 1.00 87.88 103 GLN A CA 1
ATOM 788 C C . GLN A 1 103 ? 1.111 3.484 -9.339 1.00 87.88 103 GLN A C 1
ATOM 790 O O . GLN A 1 103 ? 0.639 2.386 -9.046 1.00 87.88 103 GLN A O 1
ATOM 795 N N . ILE A 1 104 ? 0.631 4.621 -8.850 1.00 90.06 104 ILE A N 1
ATOM 796 C CA . ILE A 1 104 ? -0.492 4.665 -7.922 1.00 90.06 104 ILE A CA 1
ATOM 797 C C . ILE A 1 104 ? -1.703 5.213 -8.654 1.00 90.06 104 ILE A C 1
ATOM 799 O O . ILE A 1 104 ? -1.620 6.198 -9.388 1.00 90.06 104 ILE A O 1
ATOM 803 N N . ARG A 1 105 ? -2.847 4.567 -8.458 1.00 91.25 105 ARG A N 1
ATOM 804 C CA . ARG A 1 105 ? -4.118 4.991 -9.031 1.00 91.25 105 ARG A CA 1
ATOM 805 C C . ARG A 1 105 ? -5.168 5.071 -7.944 1.00 91.25 105 ARG A C 1
ATOM 807 O O . ARG A 1 105 ? -5.383 4.094 -7.240 1.00 91.25 105 ARG A O 1
ATOM 814 N N . ILE A 1 106 ? -5.855 6.199 -7.829 1.00 92.19 106 ILE A N 1
ATOM 815 C CA . ILE A 1 106 ? -7.005 6.349 -6.932 1.00 92.19 106 ILE A CA 1
ATOM 816 C C . ILE A 1 106 ? -8.256 6.282 -7.797 1.00 92.19 106 ILE A C 1
ATOM 818 O O . ILE A 1 106 ? -8.407 7.046 -8.748 1.00 92.19 106 ILE A O 1
ATOM 822 N N . ASN A 1 107 ? -9.138 5.323 -7.518 1.00 89.06 107 ASN A N 1
ATOM 823 C CA . ASN A 1 107 ? -10.357 5.087 -8.295 1.00 89.06 107 ASN A CA 1
ATOM 824 C C . ASN A 1 107 ? -10.096 4.923 -9.811 1.00 89.06 107 ASN A C 1
ATOM 826 O O . ASN A 1 107 ? -10.911 5.308 -10.643 1.00 89.06 107 ASN A O 1
ATOM 830 N N . GLY A 1 108 ? -8.946 4.337 -10.170 1.00 86.00 108 GLY A N 1
ATOM 831 C CA . GLY A 1 108 ? -8.522 4.093 -11.557 1.00 86.00 108 GLY A CA 1
ATOM 832 C C . GLY A 1 108 ? -7.794 5.261 -12.236 1.00 86.00 108 GLY A C 1
ATOM 833 O O . GLY A 1 108 ? -7.205 5.069 -13.302 1.00 86.00 108 GLY A O 1
ATOM 834 N N . ILE A 1 109 ? -7.770 6.442 -11.616 1.00 88.12 109 ILE A N 1
ATOM 835 C CA . ILE A 1 109 ? -7.090 7.639 -12.125 1.00 88.12 109 ILE A CA 1
ATOM 836 C C . ILE A 1 109 ? -5.659 7.663 -11.593 1.00 88.12 109 ILE A C 1
ATOM 838 O O . ILE A 1 109 ? -5.454 7.409 -10.409 1.00 88.12 109 ILE A O 1
ATOM 842 N N . LEU A 1 110 ? -4.677 7.966 -12.451 1.00 89.12 110 LEU A N 1
ATOM 843 C CA . LEU A 1 110 ? -3.280 8.121 -12.035 1.00 89.12 110 LEU A CA 1
ATOM 844 C C . LEU A 1 110 ? -3.180 9.201 -10.951 1.00 89.12 110 LEU A C 1
ATOM 846 O O . LEU A 1 110 ? -3.620 10.329 -11.161 1.00 89.12 110 LEU A O 1
ATOM 850 N N . ALA A 1 111 ? -2.609 8.828 -9.814 1.00 89.69 111 ALA A N 1
ATOM 851 C CA . ALA A 1 111 ? -2.478 9.662 -8.634 1.00 89.69 111 ALA A CA 1
ATOM 852 C C . ALA A 1 111 ? -1.000 9.850 -8.296 1.00 89.69 111 ALA A C 1
ATOM 854 O O . ALA A 1 111 ? -0.182 8.944 -8.463 1.00 89.69 111 ALA A O 1
ATOM 855 N N . ASN A 1 112 ? -0.660 11.033 -7.800 1.00 91.75 112 ASN A N 1
ATOM 856 C CA . ASN A 1 112 ? 0.672 11.319 -7.286 1.00 91.75 112 ASN A CA 1
ATOM 857 C C . ASN A 1 112 ? 0.731 11.080 -5.759 1.00 91.75 112 ASN A C 1
ATOM 859 O O . ASN A 1 112 ? -0.279 10.840 -5.095 1.00 91.75 112 ASN A O 1
ATOM 863 N N . MET A 1 113 ? 1.925 11.190 -5.172 1.00 90.38 113 MET A N 1
ATOM 864 C CA . MET A 1 113 ? 2.112 11.009 -3.723 1.00 90.38 113 MET A CA 1
ATOM 865 C C . MET A 1 113 ? 1.352 12.043 -2.870 1.00 90.38 113 MET A C 1
ATOM 867 O O . MET A 1 113 ? 0.989 11.752 -1.731 1.00 90.38 113 MET A O 1
ATOM 871 N N . HIS A 1 114 ? 1.106 13.246 -3.397 1.00 91.50 114 HIS A N 1
ATOM 872 C CA . HIS A 1 114 ? 0.329 14.287 -2.723 1.00 91.50 114 HIS A CA 1
ATOM 873 C C . HIS A 1 114 ? -1.159 13.920 -2.645 1.00 91.50 114 HIS A C 1
ATOM 875 O O . HIS A 1 114 ? -1.761 14.062 -1.584 1.00 91.50 114 HIS A O 1
ATOM 881 N N . ASP A 1 115 ? -1.721 13.360 -3.717 1.00 91.12 115 ASP A N 1
ATOM 882 C CA . ASP A 1 115 ? -3.105 12.881 -3.758 1.00 91.12 115 ASP A CA 1
ATOM 883 C C . ASP A 1 115 ? -3.308 11.738 -2.753 1.00 91.12 115 ASP A C 1
ATOM 885 O O . ASP A 1 115 ? -4.280 11.719 -2.000 1.00 91.12 115 ASP A O 1
ATOM 889 N N . VAL A 1 116 ? -2.338 10.818 -2.673 1.00 91.00 116 VAL A N 1
ATOM 890 C CA . VAL A 1 116 ? -2.325 9.725 -1.684 1.00 91.00 116 VAL A CA 1
ATOM 891 C C . VAL A 1 116 ? -2.269 10.260 -0.253 1.00 91.00 116 VAL A C 1
ATOM 893 O O . VAL A 1 116 ? -2.883 9.688 0.643 1.00 91.00 116 VAL A O 1
ATOM 896 N N . GLN A 1 117 ? -1.550 11.360 -0.022 1.00 91.31 117 GLN A N 1
ATOM 897 C CA . GLN A 1 117 ? -1.477 11.994 1.291 1.00 91.31 117 GLN A CA 1
ATOM 898 C C . GLN A 1 117 ? -2.784 12.696 1.684 1.00 91.31 117 GLN A C 1
ATOM 900 O O . GLN A 1 117 ? -3.117 12.732 2.867 1.00 91.31 117 GLN A O 1
ATOM 905 N N . MET A 1 118 ? -3.490 13.286 0.719 1.00 90.88 118 MET A N 1
ATOM 906 C CA . MET A 1 118 ? -4.774 13.953 0.953 1.00 90.88 118 MET A CA 1
ATOM 907 C C . MET A 1 118 ? -5.928 12.968 1.156 1.00 90.88 118 MET A C 1
ATOM 909 O O . MET A 1 118 ? -6.978 13.355 1.669 1.00 90.88 118 MET A O 1
ATOM 913 N N . LEU A 1 119 ? -5.742 11.712 0.754 1.00 91.38 119 LEU A N 1
ATOM 914 C CA . LEU A 1 119 ? -6.746 10.672 0.889 1.00 91.38 119 LEU A CA 1
ATOM 915 C C . LEU A 1 119 ? -6.919 10.259 2.356 1.00 91.38 119 LEU A C 1
ATOM 917 O O . LEU A 1 119 ? -5.953 9.985 3.070 1.00 91.38 119 LEU A O 1
ATOM 921 N N . ASP A 1 120 ? -8.174 10.178 2.794 1.00 91.88 120 ASP A N 1
ATOM 922 C CA . ASP A 1 120 ? -8.502 9.664 4.118 1.00 91.88 120 ASP A CA 1
ATOM 923 C C . ASP A 1 120 ? -8.323 8.138 4.173 1.00 91.88 120 ASP A C 1
ATOM 925 O O . ASP A 1 120 ? -8.701 7.398 3.268 1.00 91.88 120 ASP A O 1
ATOM 929 N N . VAL A 1 121 ? -7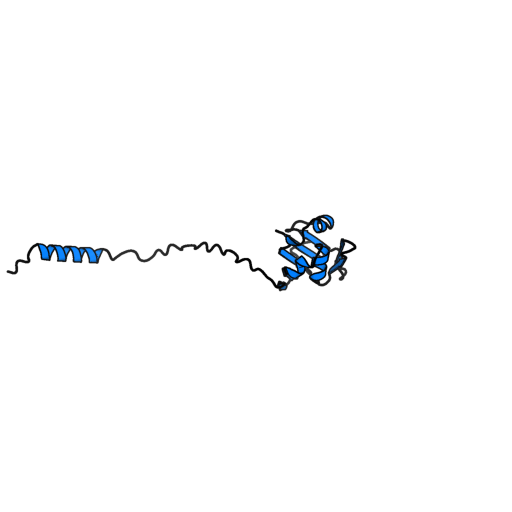.766 7.644 5.275 1.00 91.12 121 VAL A N 1
ATOM 930 C CA . VAL A 1 121 ? -7.577 6.208 5.511 1.00 91.12 121 VAL A CA 1
ATOM 931 C C . VAL A 1 121 ? -8.925 5.502 5.648 1.00 91.12 121 VAL A C 1
ATOM 933 O O . VAL A 1 121 ? -9.062 4.348 5.237 1.00 91.12 121 VAL A O 1
ATOM 936 N N . ALA A 1 122 ? -9.924 6.179 6.223 1.00 90.25 122 ALA A N 1
ATOM 937 C CA . ALA A 1 122 ? -11.236 5.588 6.456 1.00 90.25 122 ALA A CA 1
ATOM 938 C C . ALA A 1 122 ? -12.031 5.364 5.160 1.00 90.25 122 ALA A C 1
ATOM 940 O O . ALA A 1 122 ? -12.839 4.433 5.114 1.00 90.25 122 ALA A O 1
ATOM 941 N N . SER A 1 123 ? -11.781 6.161 4.113 1.00 89.69 123 SER A N 1
ATOM 942 C CA . SER A 1 123 ? -12.479 6.039 2.827 1.00 89.69 123 SER A CA 1
ATOM 943 C C . SER A 1 123 ? -11.959 4.891 1.959 1.00 89.69 123 SER A C 1
ATOM 945 O O . SER A 1 123 ? -12.642 4.483 1.021 1.00 89.69 123 SER A O 1
ATOM 947 N N . ILE A 1 124 ? -10.788 4.319 2.268 1.00 90.81 124 ILE A N 1
ATOM 948 C CA . ILE A 1 124 ? -10.208 3.209 1.502 1.00 90.81 124 ILE A CA 1
ATOM 949 C C . ILE A 1 124 ? -11.036 1.935 1.708 1.00 90.81 124 ILE A C 1
ATOM 951 O O . ILE A 1 124 ? -11.033 1.328 2.781 1.00 90.81 124 ILE A O 1
ATOM 955 N N . MET A 1 125 ? -11.693 1.488 0.638 1.00 90.75 125 MET A N 1
ATOM 956 C CA . MET A 1 125 ? -12.422 0.219 0.602 1.00 90.75 125 MET A CA 1
ATOM 957 C C . MET A 1 125 ? -11.500 -0.964 0.341 1.00 90.75 125 MET A C 1
ATOM 959 O O . MET A 1 125 ? -11.624 -2.018 0.962 1.00 90.75 125 MET A O 1
ATOM 963 N N . SER A 1 126 ? -10.623 -0.815 -0.649 1.00 90.62 126 SER A N 1
ATOM 964 C CA . SER A 1 126 ? -9.804 -1.910 -1.148 1.00 90.62 126 SER A CA 1
ATOM 965 C C . SER A 1 126 ? -8.536 -1.399 -1.807 1.00 90.62 126 SER A C 1
ATOM 967 O O . SER A 1 126 ? -8.517 -0.320 -2.399 1.00 90.62 126 SER A O 1
ATOM 969 N N . VAL A 1 127 ? -7.506 -2.229 -1.757 1.00 92.19 127 VAL A N 1
ATOM 970 C CA . VAL A 1 127 ? -6.208 -2.012 -2.381 1.00 92.19 127 VAL A CA 1
ATOM 971 C C . VAL A 1 127 ? -5.967 -3.164 -3.352 1.00 92.19 127 VAL A C 1
ATOM 973 O O . VAL A 1 127 ? -5.836 -4.307 -2.923 1.00 92.19 127 VAL A O 1
ATOM 976 N N . ASP A 1 128 ? -5.955 -2.881 -4.651 1.00 91.38 128 ASP A N 1
ATOM 977 C CA . ASP A 1 128 ? -5.580 -3.839 -5.694 1.00 91.38 128 ASP A CA 1
ATOM 978 C C . ASP A 1 128 ? -4.103 -3.638 -6.020 1.00 91.38 128 ASP A C 1
ATOM 980 O O . ASP A 1 128 ? -3.696 -2.597 -6.530 1.00 91.38 128 ASP A O 1
ATOM 984 N N . TYR A 1 129 ? -3.289 -4.622 -5.682 1.00 90.88 129 TYR A N 1
ATOM 985 C CA . TYR A 1 129 ? -1.881 -4.660 -6.024 1.00 90.88 129 TYR A CA 1
ATOM 986 C C . TYR A 1 129 ? -1.690 -5.557 -7.242 1.00 90.88 129 TYR A C 1
ATOM 988 O O . TYR A 1 129 ? -2.139 -6.705 -7.239 1.00 90.88 129 TYR A O 1
ATOM 996 N N . ILE A 1 130 ? -1.001 -5.039 -8.253 1.00 87.38 130 ILE A N 1
ATOM 997 C CA . ILE A 1 130 ? -0.683 -5.746 -9.490 1.00 87.38 130 ILE A CA 1
ATOM 998 C C . ILE A 1 130 ? 0.841 -5.843 -9.603 1.00 87.38 130 ILE A C 1
ATOM 1000 O O . ILE A 1 130 ? 1.532 -4.829 -9.691 1.00 87.38 130 ILE A O 1
ATOM 1004 N N . ASP A 1 131 ? 1.351 -7.076 -9.590 1.00 82.06 131 ASP A N 1
ATOM 1005 C CA . ASP A 1 131 ? 2.788 -7.389 -9.691 1.00 82.06 131 ASP A CA 1
ATOM 1006 C C . ASP A 1 131 ? 3.226 -7.699 -11.128 1.00 82.06 131 ASP A C 1
ATOM 1008 O O . ASP A 1 131 ? 4.400 -7.607 -11.498 1.00 82.06 131 ASP A O 1
ATOM 1012 N N . SER A 1 132 ? 2.273 -8.154 -11.939 1.00 76.06 132 SER A N 1
ATOM 1013 C CA . SER A 1 132 ? 2.486 -8.518 -13.334 1.00 76.06 132 SER A CA 1
ATOM 1014 C C . SER A 1 132 ? 1.416 -7.839 -14.179 1.00 76.06 132 SER A C 1
ATOM 1016 O O . SER A 1 132 ? 0.401 -8.464 -14.486 1.00 76.06 132 SER A O 1
ATOM 1018 N N . PRO A 1 133 ? 1.595 -6.555 -14.547 1.00 66.31 133 PRO A N 1
ATOM 1019 C CA . PRO A 1 133 ? 0.697 -5.913 -15.493 1.00 66.31 133 PRO A CA 1
ATOM 1020 C C . PRO A 1 133 ? 0.794 -6.673 -16.820 1.00 66.31 133 PRO A C 1
ATOM 1022 O O . PRO A 1 133 ? 1.815 -6.656 -17.508 1.00 66.31 133 PRO A O 1
ATOM 1025 N N . GLY A 1 134 ? -0.252 -7.429 -17.152 1.00 62.28 134 GLY A N 1
ATOM 1026 C CA . GLY A 1 134 ? -0.306 -8.178 -18.401 1.00 62.28 134 GLY A CA 1
ATOM 1027 C C . GLY A 1 134 ? -0.250 -7.260 -19.630 1.00 62.28 134 GLY A C 1
ATOM 1028 O O . GLY A 1 134 ? -0.348 -6.038 -19.548 1.00 62.28 134 GLY A O 1
ATOM 1029 N N . VAL A 1 135 ? -0.199 -7.865 -20.820 1.00 58.59 135 VAL A N 1
ATOM 1030 C CA . VAL A 1 135 ? -0.077 -7.179 -22.131 1.00 58.59 135 VAL A CA 1
ATOM 1031 C C . VAL A 1 135 ? -1.170 -6.126 -22.403 1.00 58.59 135 VAL A C 1
ATOM 1033 O O . VAL A 1 135 ? -1.044 -5.306 -23.308 1.00 58.59 135 VAL A O 1
ATOM 1036 N N . ARG A 1 136 ? -2.255 -6.141 -21.615 1.00 62.62 136 ARG A N 1
ATOM 1037 C CA . ARG A 1 136 ? -3.377 -5.191 -21.674 1.00 62.62 136 ARG A CA 1
ATOM 1038 C C . ARG A 1 136 ? -2.973 -3.768 -21.269 1.00 62.62 136 ARG A C 1
ATOM 1040 O O . ARG A 1 136 ? -3.688 -2.831 -21.610 1.00 62.62 136 ARG A O 1
ATOM 1047 N N . TYR A 1 137 ? -1.822 -3.615 -20.618 1.00 52.31 137 TYR A N 1
ATOM 1048 C CA . TYR A 1 137 ? -1.198 -2.339 -20.296 1.00 52.31 137 TYR A CA 1
ATOM 1049 C C . TYR A 1 137 ? 0.116 -2.245 -21.073 1.00 52.31 137 TYR A C 1
ATOM 1051 O O . TYR A 1 137 ? 1.199 -2.580 -20.601 1.00 52.31 137 TYR A O 1
ATOM 1059 N N . THR A 1 138 ? 0.007 -1.864 -22.345 1.00 42.00 138 THR A N 1
ATOM 1060 C CA . THR A 1 138 ? 1.167 -1.679 -23.217 1.00 42.00 138 THR A CA 1
ATOM 1061 C C . THR A 1 138 ? 2.035 -0.550 -22.657 1.00 42.00 138 THR A C 1
ATOM 1063 O O . THR A 1 138 ? 1.645 0.609 -22.720 1.00 42.00 138 THR A O 1
ATOM 1066 N N . SER A 1 139 ? 3.193 -0.898 -22.087 1.00 47.91 139 SER A N 1
ATOM 1067 C CA . SER A 1 139 ? 4.428 -0.089 -22.029 1.00 47.91 139 SER A CA 1
ATOM 1068 C C . SER A 1 139 ? 5.115 0.018 -20.666 1.00 47.91 139 SER A C 1
ATOM 1070 O O . SER A 1 139 ? 6.167 0.656 -20.622 1.00 47.91 139 SER A O 1
ATOM 1072 N N . VAL A 1 140 ? 4.633 -0.580 -19.572 1.00 53.12 140 VAL A N 1
ATOM 1073 C CA . VAL A 1 140 ? 5.294 -0.309 -18.285 1.00 53.12 140 VAL A CA 1
ATOM 1074 C C . VAL A 1 140 ? 5.623 -1.566 -17.493 1.00 53.12 140 VAL A C 1
ATOM 1076 O O . VAL A 1 140 ? 4.754 -2.342 -17.123 1.00 53.12 140 VAL A O 1
ATOM 1079 N N . ARG A 1 141 ? 6.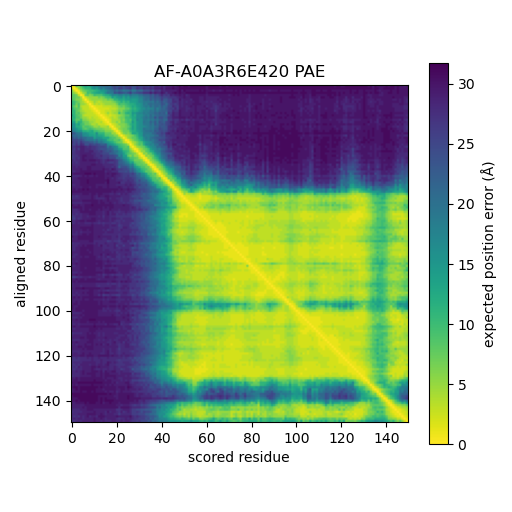927 -1.774 -17.267 1.00 55.72 141 ARG A N 1
ATOM 1080 C CA . ARG A 1 141 ? 7.500 -2.826 -16.411 1.00 55.72 141 ARG A CA 1
ATOM 1081 C C . ARG A 1 141 ? 7.462 -2.395 -14.941 1.00 55.72 141 ARG A C 1
ATOM 1083 O O . ARG A 1 141 ? 8.416 -2.675 -14.226 1.00 55.72 141 ARG A O 1
ATOM 1090 N N . ASP A 1 142 ? 6.402 -1.692 -14.565 1.00 66.31 142 ASP A N 1
ATOM 1091 C CA . ASP A 1 142 ? 6.225 -1.035 -13.277 1.00 66.31 142 ASP A CA 1
ATOM 1092 C C . ASP A 1 142 ? 5.199 -1.802 -12.447 1.00 66.31 142 ASP A C 1
ATOM 1094 O O . ASP A 1 142 ? 4.245 -2.365 -12.988 1.00 66.31 142 ASP A O 1
ATOM 1098 N N . ASN A 1 143 ? 5.378 -1.818 -11.129 1.00 72.31 143 ASN A N 1
ATOM 1099 C CA . ASN A 1 143 ? 4.356 -2.343 -10.227 1.00 72.31 143 ASN A CA 1
ATOM 1100 C C . ASN A 1 143 ? 3.199 -1.336 -10.138 1.00 72.31 143 ASN A C 1
ATOM 1102 O O . ASN A 1 143 ? 3.434 -0.132 -10.030 1.00 72.31 143 ASN A O 1
ATOM 1106 N N . GLU A 1 144 ? 1.948 -1.803 -10.138 1.00 81.25 144 GLU A N 1
ATOM 1107 C CA . GLU A 1 144 ? 0.783 -0.912 -10.045 1.00 81.25 144 GLU A CA 1
ATOM 1108 C C . GLU A 1 144 ? -0.010 -1.136 -8.754 1.00 81.25 144 GLU A C 1
ATOM 1110 O O . GLU A 1 144 ? -0.242 -2.266 -8.315 1.00 81.25 144 GLU A O 1
ATOM 1115 N N . LEU A 1 145 ? -0.462 -0.037 -8.152 1.00 79.12 145 LEU A N 1
ATOM 1116 C CA . LEU A 1 145 ? -1.277 -0.030 -6.946 1.00 79.12 145 LEU A CA 1
ATOM 1117 C C . LEU A 1 145 ? -2.552 0.783 -7.169 1.00 79.12 145 LEU A C 1
ATOM 1119 O O . LEU A 1 145 ? -2.516 2.005 -7.305 1.00 79.12 145 LEU A O 1
ATOM 1123 N N . TYR A 1 146 ? -3.695 0.109 -7.149 1.00 84.88 146 TYR A N 1
ATOM 1124 C CA . TYR A 1 146 ? -5.006 0.731 -7.257 1.00 84.88 146 TYR A CA 1
ATOM 1125 C C . TYR A 1 146 ? -5.635 0.848 -5.873 1.00 84.88 146 TYR A C 1
ATOM 1127 O O . TYR A 1 146 ? -5.969 -0.140 -5.222 1.00 84.88 146 TYR A O 1
ATOM 1135 N N . LEU A 1 147 ? -5.841 2.078 -5.433 1.00 82.19 147 LEU A N 1
ATOM 1136 C CA . LEU A 1 147 ? -6.597 2.417 -4.242 1.00 82.19 147 LEU A CA 1
ATOM 1137 C C . LEU A 1 147 ? -8.031 2.705 -4.662 1.00 82.19 147 LEU A C 1
ATOM 1139 O O . LEU A 1 147 ? -8.281 3.595 -5.475 1.00 82.19 147 LEU A O 1
ATOM 1143 N N . LYS A 1 148 ? -8.986 1.960 -4.112 1.00 82.56 148 LYS A N 1
ATOM 1144 C CA . LYS A 1 148 ? -10.405 2.253 -4.292 1.00 82.56 148 LYS A CA 1
ATOM 1145 C C . LYS A 1 148 ? -10.937 2.916 -3.031 1.00 82.56 148 LYS A C 1
ATOM 1147 O O . LYS A 1 148 ? -10.878 2.313 -1.957 1.00 82.56 148 LYS A O 1
ATOM 1152 N N . ALA A 1 149 ? -11.439 4.134 -3.179 1.00 74.62 149 ALA A N 1
ATOM 1153 C CA . ALA A 1 149 ? -11.980 4.952 -2.103 1.00 74.62 149 ALA A CA 1
ATOM 1154 C C . ALA A 1 149 ? -13.459 5.291 -2.352 1.00 74.62 149 ALA A C 1
ATOM 1156 O O . ALA A 1 149 ? -13.851 5.466 -3.510 1.00 74.62 149 ALA A O 1
ATOM 1157 N N . LEU A 1 150 ? -14.245 5.345 -1.270 1.00 57.38 150 LEU A N 1
ATOM 1158 C CA . LEU A 1 150 ? -15.663 5.747 -1.238 1.00 57.38 150 LEU A CA 1
ATOM 1159 C C . LEU A 1 150 ? -15.844 7.259 -1.339 1.00 57.38 150 LEU A C 1
ATOM 1161 O O . LEU A 1 150 ? -15.100 7.978 -0.636 1.00 57.38 150 LEU A O 1
#

pLDDT: mean 74.56, std 17.39, range [41.09, 93.62]

Organism: NCBI:txid165179

Foldseek 3Di:
DDDDDPVVVVVVVVVVVVVVVPDDDDDDPPPPPPPPPCPVVPPLCQDWDWDADPQAIKIFDHPVLLVVAPFLLSSVVVVVGPQWDGDPVVLDIAGNVPLDGEFEAEQNHTDDSVRRRVDRSVFFGIKTWGCHPPCVDPDGSHTYIYTYGD

Nearest PDB structures (foldseek):
  6sml-assembly1_B  TM=7.851E-01  e=5.537E-02  Porphyromonas gingivalis W83
  5fr8-assembly2_B  TM=7.164E-01  e=3.798E-02  Acinetobacter baumannii
  6sm3-assembly1_B  TM=7.501E-01  e=6.279E-02  Porphyromonas gingivalis W83
  6slj-assembly1_A  TM=7.855E-01  e=2.664E-01  Porphyromonas gingivalis W83
  6sli-assembly1_B  TM=6.806E-01  e=2.502E-01  Porphyromonas gingivalis W83

Mean predicted aligned error: 15.7 Å

Solvent-accessible surface area (backbone atoms only — not comparable to full-atom values): 9014 Å² total; per-residue (Å²): 141,80,87,76,56,71,71,62,55,51,54,51,51,54,55,57,55,59,66,64,73,76,68,86,84,83,87,77,83,74,76,73,75,68,76,70,69,70,68,70,68,74,74,76,50,74,54,65,46,75,46,82,51,98,42,33,37,40,34,29,71,13,60,65,53,39,73,74,25,93,39,40,49,44,35,53,48,71,66,61,51,80,60,50,46,56,38,58,91,75,67,44,67,41,45,70,75,76,37,57,57,54,48,38,18,52,71,81,40,85,43,56,68,67,57,50,67,73,42,61,47,83,38,52,59,3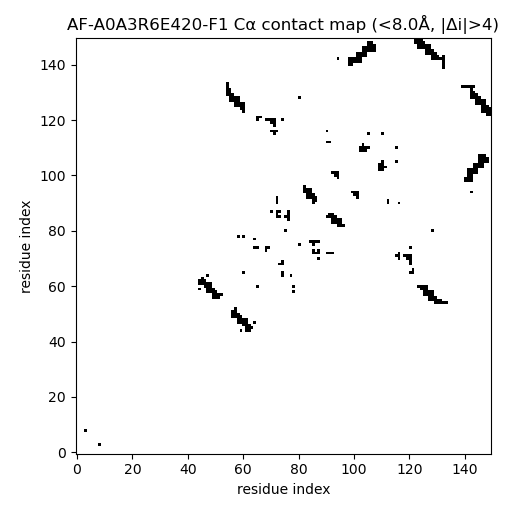4,38,39,39,32,73,48,66,51,82,91,53,85,86,59,74,35,34,39,39,36,37,37,61,113

Sequence (150 aa):
MMTMKKSKLLTAMVMLWALISCVEIRAQEIQKVSNDSIALQEVVVKAALVVNKEDGKLIFPSDIQKQRSFSVFSLLGKLALPHIRVDEAGRSISATDNKGEVQIRINGILANMHDVQMLDVASIMSVDYIDSPGVRYTSVRDNELYLKAL

Radius of gyration: 32.71 Å; Cα contacts (8 Å, |Δi|>4): 205; chains: 1; bounding box: 108×52×37 Å

Secondary structure (DSSP, 8-state):
-----HHHHHHHHHHHHHHHTT------------------------SPEEEE-SSEEEEE--HHHHHT-SSHHHHHHHTT-TTEEEETTTTEEEESSS--PEEEEETTEEE-HHHHHHS-TTTEEEEEEESS--TTSTT--SEEEEEEE-